Protein AF-A0A4R4NXX9-F1 (afdb_monomer_lite)

Radius of gyration: 28.01 Å; chains: 1; bounding box: 50×90×67 Å

Organism: NCBI:txid1266829

Foldseek 3Di:
DDDDDDDDDDDDDDDDDPPPPPPPPPVPPLQLDEEEEEDCPPLNQLLQQLQQLLVQCCQPPVAAEPRSPPSLPSSPDCVSVDHRRPQESYEYEYEDEDEDDPPLDADPADEPAWGYWDQRVDSDAFTKIKTKYWHDDDNHYTYIYIYIYGD

Structure (mmCIF, N/CA/C/O backbone):
data_AF-A0A4R4NXX9-F1
#
_entry.id   AF-A0A4R4NXX9-F1
#
loop_
_atom_site.group_PDB
_atom_site.id
_atom_site.type_symbol
_atom_site.label_atom_id
_atom_site.label_alt_id
_atom_site.label_comp_id
_atom_site.label_asym_id
_atom_site.label_entity_id
_atom_site.label_seq_id
_atom_site.pdbx_PDB_ins_code
_atom_site.Cartn_x
_atom_site.Cartn_y
_atom_site.Cartn_z
_atom_site.occupancy
_atom_site.B_iso_or_equiv
_atom_site.auth_seq_id
_atom_site.auth_comp_id
_atom_site.auth_asym_id
_atom_site.auth_atom_id
_atom_site.pdbx_PDB_model_num
ATOM 1 N N . MET A 1 1 ? 23.711 -76.544 -45.784 1.00 38.94 1 MET A N 1
ATOM 2 C CA . MET A 1 1 ? 25.003 -76.700 -45.087 1.00 38.94 1 MET A CA 1
ATOM 3 C C . MET A 1 1 ? 25.737 -75.374 -45.136 1.00 38.94 1 MET A C 1
ATOM 5 O O . MET A 1 1 ? 25.732 -74.736 -46.178 1.00 38.94 1 MET A O 1
ATOM 9 N N . ASN A 1 2 ? 26.350 -75.038 -44.004 1.00 35.34 2 ASN A N 1
ATOM 10 C CA . ASN A 1 2 ? 27.441 -74.084 -43.805 1.00 35.34 2 ASN A CA 1
ATOM 11 C C . ASN A 1 2 ? 27.098 -72.615 -43.525 1.00 35.34 2 ASN A C 1
ATOM 13 O O . ASN A 1 2 ? 27.085 -71.741 -44.385 1.00 35.34 2 ASN A O 1
ATOM 17 N N . SER A 1 3 ? 26.931 -72.393 -42.221 1.00 39.62 3 SER A N 1
ATOM 18 C CA . SER A 1 3 ? 27.283 -71.198 -41.463 1.00 39.62 3 SER A CA 1
ATOM 19 C C . SER A 1 3 ? 28.687 -70.681 -41.787 1.00 39.62 3 SER A C 1
ATOM 21 O O . SER A 1 3 ? 29.637 -71.458 -41.732 1.00 39.62 3 SER A O 1
ATOM 23 N N . TYR A 1 4 ? 28.833 -69.362 -41.937 1.00 43.56 4 TYR A N 1
ATOM 24 C CA . TYR A 1 4 ? 30.090 -68.659 -41.673 1.00 43.56 4 TYR A CA 1
ATOM 25 C C . TYR A 1 4 ? 29.787 -67.323 -40.988 1.00 43.56 4 TYR A C 1
ATOM 27 O O . TYR A 1 4 ? 29.227 -66.404 -41.579 1.00 43.56 4 TYR A O 1
ATOM 35 N N . LYS A 1 5 ? 30.145 -67.245 -39.703 1.00 46.16 5 LYS A N 1
ATOM 36 C CA . LYS A 1 5 ? 30.342 -65.990 -38.972 1.00 46.16 5 LYS A CA 1
ATOM 37 C C . LYS A 1 5 ? 31.548 -65.264 -39.572 1.00 46.16 5 LYS A C 1
ATOM 39 O O . LYS A 1 5 ? 32.590 -65.891 -39.732 1.00 46.16 5 LYS A O 1
ATOM 44 N N . ALA A 1 6 ? 31.457 -63.948 -39.745 1.00 42.34 6 ALA A N 1
ATOM 45 C CA . ALA A 1 6 ? 32.624 -63.075 -39.676 1.00 42.34 6 ALA A CA 1
ATOM 46 C C . ALA A 1 6 ? 32.222 -61.677 -39.184 1.00 42.34 6 ALA A C 1
ATOM 48 O O . ALA A 1 6 ? 31.427 -60.971 -39.796 1.00 42.34 6 ALA A O 1
ATOM 49 N N . ILE A 1 7 ? 32.781 -61.336 -38.029 1.00 52.53 7 ILE A N 1
ATOM 50 C CA . ILE A 1 7 ? 32.807 -60.025 -37.384 1.00 52.53 7 ILE A CA 1
ATOM 51 C C . ILE A 1 7 ? 33.694 -59.091 -38.214 1.00 52.53 7 ILE A C 1
ATOM 53 O O . ILE A 1 7 ? 34.798 -59.489 -38.574 1.00 52.53 7 ILE A O 1
ATOM 57 N N . ALA A 1 8 ? 33.274 -57.842 -38.430 1.00 42.81 8 ALA A N 1
ATOM 58 C CA . ALA A 1 8 ? 34.202 -56.735 -38.667 1.00 42.81 8 ALA A CA 1
ATOM 59 C C . ALA A 1 8 ? 33.534 -55.385 -38.376 1.00 42.81 8 ALA A C 1
ATOM 61 O O . ALA A 1 8 ? 32.906 -54.766 -39.232 1.00 42.81 8 ALA A O 1
ATOM 62 N N . THR A 1 9 ? 33.719 -54.927 -37.141 1.00 47.38 9 THR A N 1
ATOM 63 C CA . THR A 1 9 ? 33.643 -53.526 -36.734 1.00 47.38 9 THR A CA 1
ATOM 64 C C . THR A 1 9 ? 34.420 -52.654 -37.720 1.00 47.38 9 THR A C 1
ATOM 66 O O . THR A 1 9 ? 35.623 -52.843 -37.902 1.00 47.38 9 THR A O 1
ATOM 69 N N . ARG A 1 10 ? 33.762 -51.663 -38.322 1.00 45.75 10 ARG A N 1
ATOM 70 C CA . ARG A 1 10 ? 34.443 -50.501 -38.897 1.00 45.75 10 ARG A CA 1
ATOM 71 C C . ARG A 1 10 ? 33.833 -49.245 -38.296 1.00 45.75 10 ARG A C 1
ATOM 73 O O . ARG A 1 10 ? 32.750 -48.823 -38.683 1.00 45.75 10 ARG A O 1
ATOM 80 N N . LEU A 1 11 ? 34.550 -48.690 -37.315 1.00 49.00 11 LEU A N 1
ATOM 81 C CA . LEU A 1 11 ? 34.456 -47.284 -36.942 1.00 49.00 11 LEU A CA 1
ATOM 82 C C . LEU A 1 11 ? 34.654 -46.458 -38.222 1.00 49.00 11 LEU A C 1
ATOM 84 O O . LEU A 1 11 ? 35.755 -46.411 -38.766 1.00 49.00 11 LEU A O 1
ATOM 88 N N . GLY A 1 12 ? 33.575 -45.855 -38.712 1.00 38.94 12 GLY A N 1
ATOM 89 C CA . GLY A 1 12 ? 33.595 -44.829 -39.747 1.00 38.94 12 GLY A CA 1
ATOM 90 C C . GLY A 1 12 ? 33.326 -43.482 -39.093 1.00 38.94 12 GLY A C 1
ATOM 91 O O . GLY A 1 12 ? 32.302 -43.304 -38.441 1.00 38.94 12 GLY A O 1
ATOM 92 N N . ALA A 1 13 ? 34.292 -42.580 -39.210 1.00 44.44 13 ALA A N 1
ATOM 93 C CA . ALA A 1 13 ? 34.329 -41.283 -38.563 1.00 44.44 13 ALA A CA 1
ATOM 94 C C . ALA A 1 13 ? 33.178 -40.345 -38.975 1.00 44.44 13 ALA A C 1
ATOM 96 O O . ALA A 1 13 ? 32.766 -40.312 -40.131 1.00 44.44 13 ALA A O 1
ATOM 97 N N . ALA A 1 14 ? 32.732 -39.575 -37.979 1.00 47.53 14 ALA A N 1
ATOM 98 C CA . ALA A 1 14 ? 32.169 -38.226 -38.020 1.00 47.53 14 ALA A CA 1
ATOM 99 C C . ALA A 1 14 ? 31.552 -37.734 -39.345 1.00 47.53 14 ALA A C 1
ATOM 101 O O . ALA A 1 14 ? 32.252 -37.258 -40.236 1.00 47.53 14 ALA A O 1
ATOM 102 N N . ALA A 1 15 ? 30.220 -37.672 -39.376 1.00 44.12 15 ALA A N 1
ATOM 103 C CA . ALA A 1 15 ? 29.502 -36.661 -40.143 1.00 44.12 15 ALA A CA 1
ATOM 104 C C . ALA A 1 15 ? 28.909 -35.649 -39.155 1.00 44.12 15 ALA A C 1
ATOM 106 O O . ALA A 1 15 ? 27.969 -35.945 -38.418 1.00 44.12 15 ALA A O 1
ATOM 107 N N . ALA A 1 16 ? 29.510 -34.461 -39.116 1.00 51.72 16 ALA A N 1
ATOM 108 C CA . ALA A 1 16 ? 28.949 -33.295 -38.461 1.00 51.72 16 ALA A CA 1
ATOM 109 C C . ALA A 1 16 ? 27.660 -32.890 -39.189 1.00 51.72 16 ALA A C 1
ATOM 111 O O . ALA A 1 16 ? 27.702 -32.418 -40.322 1.00 51.72 16 ALA A O 1
ATOM 112 N N . ALA A 1 17 ? 26.520 -33.060 -38.528 1.00 43.47 17 ALA A N 1
ATOM 113 C CA . ALA A 1 17 ? 25.300 -32.342 -38.856 1.00 43.47 17 ALA A CA 1
ATOM 114 C C . ALA A 1 17 ? 24.950 -31.491 -37.638 1.00 43.47 17 ALA A C 1
ATOM 116 O O . ALA A 1 17 ? 24.296 -31.936 -36.696 1.00 43.47 17 ALA A O 1
ATOM 117 N N . SER A 1 18 ? 25.470 -30.268 -37.650 1.00 41.97 18 SER A N 1
ATOM 118 C CA . SER A 1 18 ? 25.101 -29.189 -36.748 1.00 41.97 18 SER A CA 1
ATOM 119 C C . SER A 1 18 ? 23.622 -28.866 -36.952 1.00 41.97 18 SER A C 1
ATOM 121 O O . SER A 1 18 ? 23.268 -27.975 -37.720 1.00 41.97 18 SER A O 1
ATOM 123 N N . ALA A 1 19 ? 22.736 -29.597 -36.280 1.00 43.47 19 ALA A N 1
ATOM 124 C CA . ALA A 1 19 ? 21.392 -29.112 -36.042 1.00 43.47 19 ALA A CA 1
ATOM 125 C C . ALA A 1 19 ? 21.522 -27.999 -34.999 1.00 43.47 19 ALA A C 1
ATOM 127 O O . ALA A 1 19 ? 21.512 -28.245 -33.793 1.00 43.47 19 ALA A O 1
ATOM 128 N N . LEU A 1 20 ? 21.708 -26.767 -35.480 1.00 39.34 20 LEU A N 1
ATOM 129 C CA . LEU A 1 20 ? 21.306 -25.577 -34.745 1.00 39.34 20 LEU A CA 1
ATOM 130 C C . LEU A 1 20 ? 19.829 -25.782 -34.409 1.00 39.34 20 LEU A C 1
ATOM 132 O O . LEU A 1 20 ? 18.944 -25.501 -35.214 1.00 39.34 20 LEU A O 1
ATOM 136 N N . LEU A 1 21 ? 19.568 -26.324 -33.222 1.00 40.59 21 LEU A N 1
ATOM 137 C CA . LEU A 1 21 ? 18.338 -26.043 -32.517 1.00 40.59 21 LEU A CA 1
ATOM 138 C C . LEU A 1 21 ? 18.325 -24.524 -32.417 1.00 40.59 21 LEU A C 1
ATOM 140 O O . LEU A 1 21 ? 19.043 -23.944 -31.6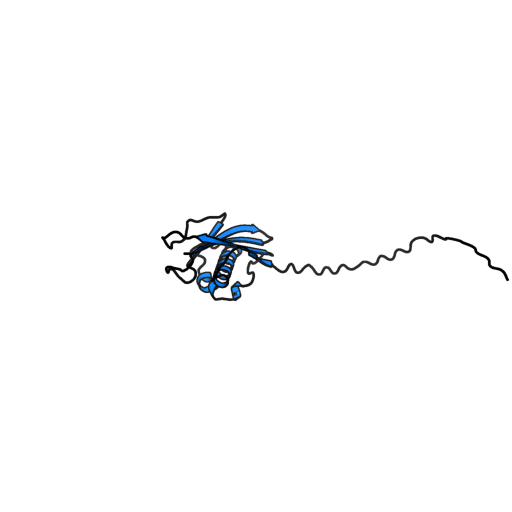04 1.00 40.59 21 LEU A O 1
ATOM 144 N N . LEU A 1 22 ? 17.564 -23.887 -33.309 1.00 40.09 22 LEU A N 1
ATOM 145 C CA . LEU A 1 22 ? 17.024 -22.575 -33.040 1.00 40.09 22 LEU A CA 1
ATOM 146 C C . LEU A 1 22 ? 16.266 -22.753 -31.732 1.00 40.09 22 LEU A C 1
ATOM 148 O O . LEU A 1 22 ? 15.113 -23.180 -31.716 1.00 40.09 22 LEU A O 1
ATOM 152 N N . THR A 1 23 ? 16.951 -22.492 -30.620 1.00 43.50 23 THR A N 1
ATOM 153 C CA . THR A 1 23 ? 16.296 -22.092 -29.397 1.00 43.50 23 THR A CA 1
ATOM 154 C C . THR A 1 23 ? 15.444 -20.930 -29.840 1.00 43.50 23 THR A C 1
ATOM 156 O O . THR A 1 23 ? 15.947 -19.849 -30.157 1.00 43.50 23 THR A O 1
ATOM 159 N N . ALA A 1 24 ? 14.150 -21.200 -29.969 1.00 40.41 24 ALA A N 1
ATOM 160 C CA . ALA A 1 24 ? 13.162 -20.172 -29.872 1.00 40.41 24 ALA A CA 1
ATOM 161 C C . ALA A 1 24 ? 13.523 -19.440 -28.581 1.00 40.41 24 ALA A C 1
ATOM 163 O O . ALA A 1 24 ? 13.199 -19.889 -27.486 1.00 40.41 24 ALA A O 1
ATOM 164 N N . ASN A 1 25 ? 14.219 -18.314 -28.709 1.00 40.72 25 ASN A N 1
ATOM 165 C CA . ASN A 1 25 ? 14.042 -17.233 -27.774 1.00 40.72 25 ASN A CA 1
ATOM 166 C C . ASN A 1 25 ? 12.601 -16.771 -28.016 1.00 40.72 25 ASN A C 1
ATOM 168 O O . ASN A 1 25 ? 12.345 -15.702 -28.561 1.00 40.72 25 ASN A O 1
ATOM 172 N N . THR A 1 26 ? 11.639 -17.587 -27.573 1.00 43.53 26 THR A N 1
ATOM 173 C CA . THR A 1 26 ? 10.575 -17.064 -26.742 1.00 43.53 26 THR A CA 1
ATOM 174 C C . THR A 1 26 ? 11.331 -16.321 -25.658 1.00 43.53 26 THR A C 1
ATOM 176 O O . THR A 1 26 ? 11.773 -16.922 -24.678 1.00 43.53 26 THR A O 1
ATOM 179 N N . GLY A 1 27 ? 11.629 -15.040 -25.910 1.00 35.50 27 GLY A N 1
ATOM 180 C CA . GLY A 1 27 ? 11.973 -14.130 -24.842 1.00 35.50 27 GLY A CA 1
ATOM 181 C C . GLY A 1 27 ? 10.920 -14.420 -23.800 1.00 35.50 27 GLY A C 1
ATOM 182 O O . GLY A 1 27 ? 9.730 -14.329 -24.111 1.00 35.50 27 GLY A O 1
ATOM 183 N N . LEU A 1 28 ? 11.363 -14.974 -22.673 1.00 38.03 28 LEU A N 1
ATOM 184 C CA . LEU A 1 28 ? 10.509 -15.261 -21.544 1.00 38.03 28 LEU A CA 1
ATOM 185 C C . LEU A 1 28 ? 9.677 -13.999 -21.390 1.00 38.03 28 LEU A C 1
ATOM 187 O O . LEU A 1 28 ? 10.223 -12.937 -21.079 1.00 38.03 28 LEU A O 1
ATOM 191 N N . ALA A 1 29 ? 8.387 -14.092 -21.705 1.00 37.78 29 ALA A N 1
ATOM 192 C CA . ALA A 1 29 ? 7.431 -13.161 -21.171 1.00 37.78 29 ALA A CA 1
ATOM 193 C C . ALA A 1 29 ? 7.568 -13.393 -19.670 1.00 37.78 29 ALA A C 1
ATOM 195 O O . ALA A 1 29 ? 6.979 -14.321 -19.121 1.00 37.78 29 ALA A O 1
ATOM 196 N N . HIS A 1 30 ? 8.482 -12.657 -19.037 1.00 41.16 30 HIS A N 1
ATOM 197 C CA . HIS A 1 30 ? 8.539 -12.549 -17.600 1.00 41.16 30 HIS A CA 1
ATOM 198 C C . HIS A 1 30 ? 7.219 -11.873 -17.277 1.00 41.16 30 HIS A C 1
ATOM 200 O O . HIS A 1 30 ? 7.087 -10.660 -17.409 1.00 41.16 30 HIS A O 1
ATOM 206 N N . ALA A 1 31 ? 6.194 -12.691 -17.037 1.00 48.91 31 ALA A N 1
ATOM 207 C CA . ALA A 1 31 ? 4.896 -12.212 -16.633 1.00 48.91 31 ALA A CA 1
ATOM 208 C C . ALA A 1 31 ? 5.158 -11.409 -15.369 1.00 48.91 31 ALA A C 1
ATOM 210 O O . ALA A 1 31 ? 5.604 -11.978 -14.370 1.00 48.91 31 ALA A O 1
ATOM 211 N N . ALA A 1 32 ? 4.984 -10.091 -15.470 1.00 64.25 32 ALA A N 1
ATOM 212 C CA . ALA A 1 32 ? 5.169 -9.205 -14.345 1.00 64.25 32 ALA A CA 1
ATOM 213 C C . ALA A 1 32 ? 4.283 -9.733 -13.211 1.00 64.25 32 ALA A C 1
ATOM 215 O O . ALA A 1 32 ? 3.064 -9.857 -13.359 1.00 64.25 32 ALA A O 1
ATOM 216 N N . GLY A 1 33 ? 4.928 -10.205 -12.150 1.00 81.50 33 GLY A N 1
ATOM 217 C CA . GLY A 1 33 ? 4.292 -11.067 -11.170 1.00 81.50 33 GLY A CA 1
ATOM 218 C C . GLY A 1 33 ? 3.860 -10.261 -9.966 1.00 81.50 33 GLY A C 1
ATOM 219 O O . GLY A 1 33 ? 4.709 -9.788 -9.215 1.00 81.50 33 GLY A O 1
ATOM 220 N N . MET A 1 34 ? 2.553 -10.146 -9.748 1.00 89.12 34 MET A N 1
ATOM 221 C CA . MET A 1 34 ? 2.031 -9.681 -8.469 1.00 89.12 34 MET A CA 1
ATOM 22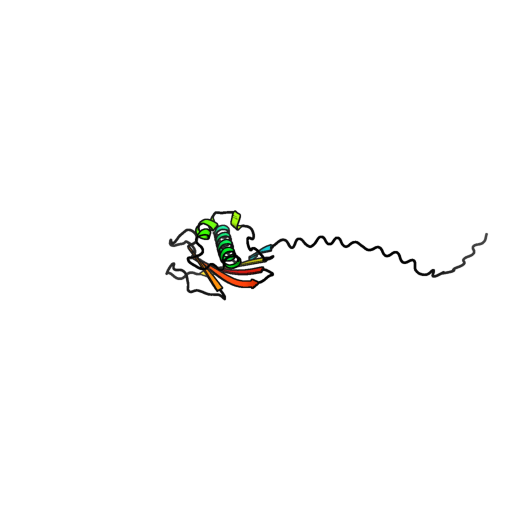2 C C . MET A 1 34 ? 1.834 -10.869 -7.534 1.00 89.12 34 MET A C 1
ATOM 224 O O . MET A 1 34 ? 1.153 -11.834 -7.885 1.00 89.12 34 MET A O 1
ATOM 228 N N . SER A 1 35 ? 2.408 -10.794 -6.339 1.00 91.00 35 SER A N 1
ATOM 229 C CA . SER A 1 35 ? 2.268 -11.827 -5.319 1.00 91.00 35 SER A CA 1
ATOM 230 C C . SER A 1 35 ? 1.753 -11.244 -4.008 1.00 91.00 35 SER A C 1
ATOM 232 O O . SER A 1 35 ? 2.016 -10.094 -3.658 1.00 91.00 35 SER A O 1
ATOM 234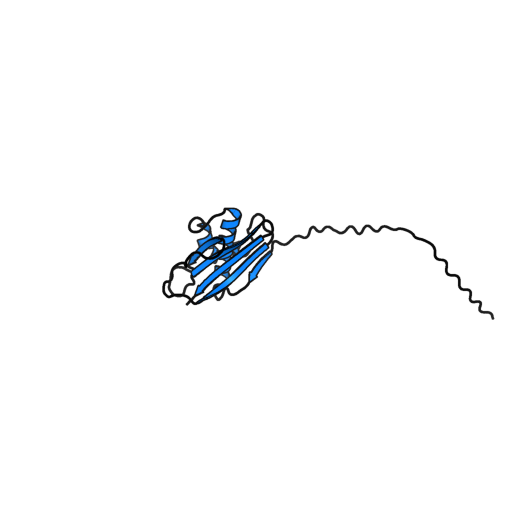 N N . TRP A 1 36 ? 0.981 -12.060 -3.295 1.00 90.75 36 TRP A N 1
ATOM 235 C CA . TRP A 1 36 ? 0.359 -11.705 -2.027 1.00 90.75 36 TRP A CA 1
ATOM 236 C C . TRP A 1 36 ? 0.693 -12.780 -0.996 1.00 90.75 36 TRP A C 1
ATOM 238 O O . TRP A 1 36 ? 0.426 -13.957 -1.242 1.00 90.75 36 TRP A O 1
ATOM 248 N N . SER A 1 37 ? 1.213 -12.388 0.161 1.00 91.38 37 SER A N 1
ATOM 249 C CA . SER A 1 37 ? 1.558 -13.300 1.260 1.00 91.38 37 SER A CA 1
ATOM 250 C C . SER A 1 37 ? 1.070 -12.768 2.612 1.00 91.38 37 SER A C 1
ATOM 252 O O . SER A 1 37 ? 0.687 -11.608 2.736 1.00 91.38 37 SER A O 1
ATOM 254 N N . GLY A 1 38 ? 1.050 -13.621 3.637 1.00 89.06 38 GLY A N 1
ATOM 255 C CA . GLY A 1 38 ? 0.655 -13.226 4.992 1.00 89.06 38 GLY A CA 1
ATOM 256 C C . GLY A 1 38 ? -0.860 -13.127 5.217 1.00 89.06 38 GLY A C 1
ATOM 257 O O . GLY A 1 38 ? -1.666 -13.720 4.496 1.00 89.06 38 GLY A O 1
ATOM 258 N N . ASP A 1 39 ? -1.252 -12.412 6.272 1.00 86.56 39 ASP A N 1
ATOM 259 C CA . ASP A 1 39 ? -2.642 -12.269 6.713 1.00 86.56 39 ASP A CA 1
ATOM 260 C C . ASP A 1 39 ? -3.217 -10.917 6.272 1.00 86.56 39 ASP A C 1
ATOM 262 O O . ASP A 1 39 ? -2.759 -9.865 6.714 1.00 86.56 39 ASP A O 1
ATOM 266 N N . PHE A 1 40 ? -4.267 -10.958 5.448 1.00 81.62 40 PHE A N 1
ATOM 267 C CA . PHE A 1 40 ? -5.056 -9.792 5.027 1.00 81.62 40 PHE A CA 1
ATOM 268 C C . PHE A 1 40 ? -6.508 -9.788 5.568 1.00 81.62 40 PHE A C 1
ATOM 270 O O . PHE A 1 40 ? -7.243 -8.837 5.312 1.00 81.62 40 PHE A O 1
ATOM 277 N N . SER A 1 41 ? -6.931 -10.843 6.278 1.00 71.12 41 SER A N 1
ATOM 278 C CA . SER A 1 41 ? -8.276 -11.116 6.837 1.00 71.12 41 SER A CA 1
ATOM 279 C C . SER A 1 41 ? -9.524 -10.686 6.021 1.00 71.12 41 SER A C 1
ATOM 281 O O . SER A 1 41 ? -9.496 -10.605 4.795 1.00 71.12 41 SER A O 1
ATOM 283 N N . SER A 1 42 ? -10.674 -10.476 6.691 1.00 62.41 42 SER A N 1
ATOM 284 C CA . SER A 1 42 ? -12.034 -10.335 6.135 1.00 62.41 42 SER A CA 1
ATOM 285 C C . SER A 1 42 ? -12.234 -9.167 5.161 1.00 62.41 42 SER A C 1
ATOM 287 O O . SER A 1 42 ? -13.238 -9.139 4.452 1.00 62.41 42 SER A O 1
ATOM 289 N N . ARG A 1 43 ? -11.287 -8.220 5.079 1.00 72.69 43 ARG A N 1
ATOM 290 C CA . ARG A 1 43 ? -11.271 -7.131 4.081 1.00 72.69 43 ARG A CA 1
ATOM 291 C C . ARG A 1 43 ? -10.110 -7.251 3.093 1.00 72.69 43 ARG A C 1
ATOM 293 O O . ARG A 1 43 ? -9.664 -6.243 2.545 1.00 72.69 43 ARG A O 1
ATOM 300 N N . SER A 1 44 ? -9.665 -8.484 2.842 1.00 82.50 44 SER A N 1
ATOM 301 C CA . SER A 1 44 ? -8.521 -8.813 1.994 1.00 82.50 44 SER A CA 1
ATOM 302 C C . SER A 1 44 ? -8.509 -8.046 0.674 1.00 82.50 44 SER A C 1
ATOM 304 O O . SER A 1 44 ? -7.522 -7.382 0.387 1.00 82.50 44 SER A O 1
ATOM 306 N N . THR A 1 45 ? -9.595 -8.068 -0.099 1.00 89.62 45 THR A N 1
ATOM 307 C CA . THR A 1 45 ? -9.643 -7.396 -1.408 1.00 89.62 45 THR A CA 1
ATOM 308 C C . THR A 1 45 ? -9.417 -5.889 -1.294 1.00 89.62 45 THR A C 1
ATOM 310 O O . THR A 1 45 ? -8.589 -5.330 -2.006 1.00 89.62 45 THR A O 1
ATOM 313 N N . ALA A 1 46 ? -10.103 -5.230 -0.358 1.00 89.31 46 ALA A N 1
ATOM 314 C CA . ALA A 1 46 ? -9.969 -3.792 -0.153 1.00 89.31 46 ALA A CA 1
ATOM 315 C C . ALA A 1 46 ? -8.549 -3.410 0.289 1.00 89.31 46 ALA A C 1
ATOM 317 O O . ALA A 1 46 ? -7.976 -2.466 -0.247 1.00 89.31 46 ALA A O 1
ATOM 318 N N . ILE A 1 47 ? -7.979 -4.157 1.239 1.00 89.75 47 ILE A N 1
ATOM 319 C CA . ILE A 1 47 ? -6.621 -3.936 1.755 1.00 89.75 47 ILE A CA 1
ATOM 320 C C . ILE A 1 47 ? -5.590 -4.101 0.637 1.00 89.75 47 ILE A C 1
ATOM 322 O O . ILE A 1 47 ? -4.745 -3.230 0.448 1.00 89.75 47 ILE A O 1
ATOM 326 N N . LYS A 1 48 ? -5.700 -5.179 -0.145 1.00 92.31 48 LYS A N 1
ATOM 327 C CA . LYS A 1 48 ? -4.816 -5.458 -1.279 1.00 92.31 48 LYS A CA 1
ATOM 328 C C . LYS A 1 48 ? -4.836 -4.323 -2.302 1.00 92.31 48 LYS A C 1
ATOM 330 O O . LYS A 1 48 ? -3.793 -3.759 -2.622 1.00 92.31 48 LYS A O 1
ATOM 335 N N . ARG A 1 49 ? -6.023 -3.903 -2.738 1.00 94.12 49 ARG A N 1
ATOM 336 C CA . ARG A 1 49 ? -6.174 -2.822 -3.721 1.00 94.12 49 ARG A CA 1
ATOM 337 C C . ARG A 1 49 ? -5.635 -1.479 -3.223 1.00 94.12 49 ARG A C 1
ATOM 339 O O . ARG A 1 49 ? -4.929 -0.788 -3.953 1.00 94.12 49 ARG A O 1
ATOM 346 N N . LEU A 1 50 ? -5.920 -1.123 -1.967 1.00 93.69 50 LEU A N 1
ATOM 347 C CA . LEU A 1 50 ? -5.376 0.087 -1.338 1.00 93.69 50 LEU A CA 1
ATOM 348 C C . LEU A 1 50 ? -3.841 0.049 -1.271 1.00 93.69 50 LEU A C 1
ATOM 350 O O . LEU A 1 50 ? -3.193 1.063 -1.534 1.00 93.69 50 LEU A O 1
ATOM 354 N N . ALA A 1 51 ? -3.269 -1.115 -0.945 1.00 93.75 51 ALA A N 1
ATOM 355 C CA . ALA A 1 51 ? -1.825 -1.309 -0.854 1.00 93.75 51 ALA A CA 1
ATOM 356 C C . ALA A 1 51 ? -1.158 -1.141 -2.216 1.00 93.75 51 ALA A C 1
ATOM 358 O O . ALA A 1 51 ? -0.234 -0.342 -2.337 1.00 93.75 51 ALA A O 1
ATOM 359 N N . ASN A 1 52 ? -1.673 -1.831 -3.235 1.00 94.81 52 ASN A N 1
ATOM 360 C CA . ASN A 1 52 ? -1.167 -1.756 -4.602 1.00 94.81 52 ASN A CA 1
ATOM 361 C C . ASN A 1 52 ? -1.234 -0.326 -5.157 1.00 94.81 52 ASN A C 1
ATOM 363 O O . ASN A 1 52 ? -0.273 0.160 -5.748 1.00 94.81 52 ASN A O 1
ATOM 367 N N . CYS A 1 53 ? -2.327 0.397 -4.897 1.00 95.69 53 CYS A N 1
ATOM 368 C CA . CYS A 1 53 ? -2.439 1.789 -5.318 1.00 95.69 53 CYS A CA 1
ATOM 369 C C . CYS A 1 53 ? -1.382 2.692 -4.675 1.00 95.69 53 CYS A C 1
ATOM 371 O O . CYS A 1 53 ? -0.692 3.436 -5.371 1.00 95.69 53 CYS A O 1
ATOM 373 N N . ALA A 1 54 ? -1.216 2.610 -3.351 1.00 95.12 54 ALA A N 1
ATOM 374 C CA . ALA A 1 54 ? -0.213 3.408 -2.648 1.00 95.12 54 ALA A CA 1
ATOM 375 C C . ALA A 1 54 ? 1.214 3.050 -3.086 1.00 95.12 54 ALA A C 1
ATOM 377 O O . ALA A 1 54 ? 2.027 3.938 -3.324 1.00 95.12 54 ALA A O 1
ATOM 378 N N . ALA A 1 55 ? 1.493 1.755 -3.221 1.00 93.81 55 ALA A N 1
ATOM 379 C CA . ALA A 1 55 ? 2.756 1.224 -3.710 1.00 93.81 55 ALA A CA 1
ATOM 380 C C . ALA A 1 55 ? 3.093 1.745 -5.113 1.00 93.81 55 ALA A C 1
ATOM 382 O O . ALA A 1 55 ? 4.216 2.183 -5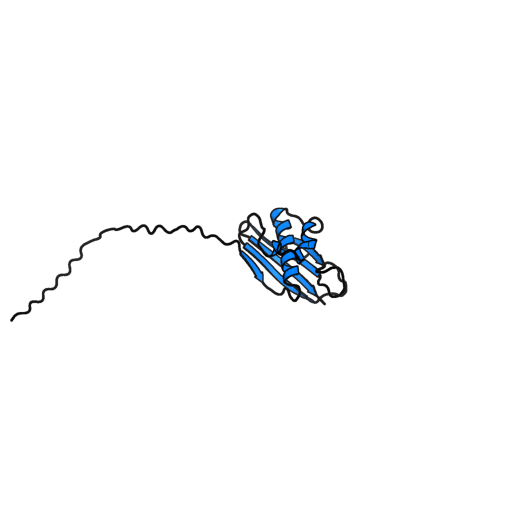.345 1.00 93.81 55 ALA A O 1
ATOM 383 N N . THR A 1 56 ? 2.106 1.754 -6.010 1.00 94.38 56 THR A N 1
ATOM 384 C CA . THR A 1 56 ? 2.233 2.262 -7.379 1.00 94.38 56 THR A CA 1
ATOM 385 C C . THR A 1 56 ? 2.494 3.765 -7.411 1.00 94.38 56 THR A C 1
ATOM 387 O O . THR A 1 56 ? 3.402 4.206 -8.110 1.00 94.38 56 THR A O 1
ATOM 390 N N . ALA A 1 57 ? 1.741 4.551 -6.635 1.00 94.75 57 ALA A N 1
ATOM 391 C CA . ALA A 1 57 ? 1.926 6.002 -6.559 1.00 94.75 57 ALA A CA 1
ATOM 392 C C . ALA A 1 57 ? 3.326 6.374 -6.043 1.00 94.75 57 ALA A C 1
ATOM 394 O O . ALA A 1 57 ? 3.947 7.322 -6.521 1.00 94.75 57 ALA A O 1
ATOM 395 N N . TRP A 1 58 ? 3.850 5.600 -5.092 1.00 93.50 58 TRP A N 1
ATOM 396 C CA . TRP A 1 58 ? 5.217 5.782 -4.630 1.00 93.50 58 TRP A CA 1
ATOM 397 C C . TRP A 1 58 ? 6.252 5.364 -5.684 1.00 93.50 58 TRP A C 1
ATOM 399 O O . TRP A 1 58 ? 7.180 6.120 -5.944 1.00 93.50 58 TRP A O 1
ATOM 409 N N . TYR A 1 59 ? 6.101 4.206 -6.331 1.00 92.06 59 TYR A N 1
ATOM 410 C CA . TYR A 1 59 ? 7.085 3.739 -7.316 1.00 92.06 59 TYR A CA 1
ATOM 411 C C . TYR A 1 59 ? 7.176 4.653 -8.540 1.00 92.06 59 TYR A C 1
ATOM 413 O O . TYR A 1 59 ? 8.269 4.983 -8.993 1.00 92.06 59 TYR A O 1
ATOM 421 N N . ASN A 1 60 ? 6.023 5.040 -9.088 1.00 92.31 60 ASN A N 1
ATOM 422 C CA . ASN A 1 60 ? 5.956 5.786 -10.340 1.00 92.31 60 ASN A CA 1
ATOM 423 C C . ASN A 1 60 ? 6.241 7.277 -10.122 1.00 92.31 60 ASN A C 1
ATOM 425 O O . ASN A 1 60 ? 6.923 7.888 -10.941 1.00 92.31 60 ASN A O 1
ATOM 429 N N . ASP A 1 61 ? 5.751 7.843 -9.012 1.00 92.81 61 ASP A N 1
ATOM 430 C CA . ASP A 1 61 ? 5.710 9.295 -8.804 1.00 92.81 61 ASP A CA 1
ATOM 431 C C . ASP A 1 61 ? 6.349 9.752 -7.478 1.00 92.81 61 ASP A C 1
ATOM 433 O O . ASP A 1 61 ? 6.330 10.941 -7.163 1.00 92.81 61 ASP A O 1
ATOM 437 N N . SER A 1 62 ? 6.915 8.841 -6.674 1.00 91.88 62 SER A N 1
ATOM 438 C CA . SER A 1 62 ? 7.501 9.123 -5.346 1.00 91.88 62 SER A CA 1
ATOM 439 C C . SER A 1 62 ? 6.547 9.784 -4.340 1.00 91.88 62 SER A C 1
ATOM 441 O O . SER A 1 62 ? 6.990 10.368 -3.351 1.00 91.88 62 SER A O 1
ATOM 443 N N . GLN A 1 63 ? 5.233 9.669 -4.552 1.00 92.75 63 GLN A N 1
ATOM 444 C CA . GLN A 1 63 ? 4.229 10.284 -3.684 1.00 92.75 63 GLN A CA 1
ATOM 445 C C . GLN A 1 63 ? 4.127 9.574 -2.333 1.00 92.75 63 GLN A C 1
ATOM 447 O O . GLN A 1 63 ? 4.205 8.345 -2.246 1.00 92.75 63 GLN A O 1
ATOM 452 N N . VAL A 1 64 ? 3.868 10.343 -1.270 1.00 91.44 64 VAL A N 1
ATOM 453 C CA . VAL A 1 64 ? 3.619 9.807 0.078 1.00 91.44 64 VAL A CA 1
ATOM 454 C C . VAL A 1 64 ? 2.472 10.524 0.797 1.00 91.44 64 VAL A C 1
ATOM 456 O O . VAL A 1 64 ? 2.151 11.687 0.567 1.00 91.44 64 VAL A O 1
ATOM 459 N N . GLY A 1 65 ? 1.840 9.826 1.738 1.00 87.69 65 GLY A N 1
ATOM 460 C CA . GLY A 1 65 ? 0.877 10.384 2.682 1.00 87.69 65 GLY A CA 1
ATOM 461 C C . GLY A 1 65 ? -0.315 11.076 2.016 1.00 87.69 65 GLY A C 1
ATOM 462 O O . GLY A 1 65 ? -1.166 10.429 1.400 1.00 87.69 65 GLY A O 1
ATOM 463 N N . GLY A 1 66 ? -0.413 12.391 2.226 1.00 84.81 66 GLY A N 1
ATOM 464 C CA . GLY A 1 66 ? -1.513 13.217 1.726 1.00 84.81 66 GLY A CA 1
ATOM 465 C C . GLY A 1 66 ? -1.474 13.465 0.217 1.00 84.81 66 GLY A C 1
ATOM 466 O O . GLY A 1 66 ? -2.520 13.741 -0.360 1.00 84.81 66 GLY A O 1
ATOM 467 N N . GLU A 1 67 ? -0.311 13.319 -0.420 1.00 87.25 67 GLU A N 1
ATOM 468 C CA . GLU A 1 67 ? -0.135 13.540 -1.864 1.00 87.25 67 GLU A CA 1
ATOM 469 C C . GLU A 1 67 ? -0.849 12.463 -2.692 1.00 87.25 67 GLU A C 1
ATOM 471 O O . GLU A 1 67 ? -1.389 12.742 -3.761 1.00 87.25 67 GLU A O 1
ATOM 476 N N . ILE A 1 68 ? -0.956 11.248 -2.145 1.00 88.81 68 ILE A N 1
ATOM 477 C CA . ILE A 1 68 ? -1.638 10.112 -2.772 1.00 88.81 68 ILE A CA 1
ATOM 478 C C . ILE A 1 68 ? -3.161 10.275 -2.627 1.00 88.81 68 ILE A C 1
ATOM 480 O O . ILE A 1 68 ? -3.805 9.630 -1.798 1.00 88.81 68 ILE A O 1
ATOM 484 N N . THR A 1 69 ? -3.780 11.160 -3.396 1.00 84.00 69 THR A N 1
ATOM 485 C CA . THR A 1 69 ? -5.227 11.441 -3.286 1.00 84.00 69 THR A CA 1
ATOM 486 C C . THR A 1 69 ? -6.102 10.417 -4.016 1.00 84.00 69 THR A C 1
ATOM 488 O O . THR A 1 69 ? -7.223 10.137 -3.586 1.00 84.00 69 THR A O 1
ATOM 491 N N . THR A 1 70 ? -5.568 9.794 -5.066 1.00 83.31 70 THR A N 1
ATOM 492 C CA . THR A 1 70 ? -6.273 8.883 -5.985 1.00 83.31 70 THR A CA 1
ATOM 493 C C . THR A 1 70 ? -6.613 7.524 -5.372 1.00 83.31 70 THR A C 1
ATOM 495 O O . THR A 1 70 ? -7.578 6.883 -5.778 1.00 83.31 70 THR A O 1
ATOM 498 N N . CYS A 1 71 ? -5.880 7.090 -4.344 1.00 89.50 71 CYS A N 1
ATOM 499 C CA . CYS A 1 71 ? -6.051 5.753 -3.772 1.00 89.50 71 CYS A CA 1
ATOM 500 C C . CYS A 1 71 ? -7.209 5.609 -2.785 1.00 89.50 71 CYS A C 1
ATOM 502 O O . CYS A 1 71 ? -7.489 4.499 -2.343 1.00 89.50 71 CYS A O 1
ATOM 504 N N . ASN A 1 72 ? -7.901 6.687 -2.414 1.00 80.94 72 ASN A N 1
ATOM 505 C CA . ASN A 1 72 ? -8.964 6.604 -1.406 1.00 80.94 72 ASN A CA 1
ATOM 506 C C . ASN A 1 72 ? -10.167 5.758 -1.878 1.00 80.94 72 ASN A C 1
ATOM 508 O O . ASN A 1 72 ? -10.842 5.147 -1.051 1.00 80.94 72 ASN A O 1
ATOM 512 N N . SER A 1 73 ? -10.408 5.670 -3.190 1.00 85.69 73 SER A N 1
ATOM 513 C CA . SER A 1 73 ? -11.448 4.828 -3.804 1.00 85.69 73 SER A CA 1
ATOM 514 C C . SER A 1 73 ? -10.945 3.458 -4.276 1.00 85.69 73 SER A C 1
ATOM 516 O O . SER A 1 73 ? -11.752 2.632 -4.698 1.00 85.69 73 SER A O 1
ATOM 518 N N . ALA A 1 74 ? -9.641 3.170 -4.167 1.00 90.25 74 ALA A N 1
ATOM 519 C CA . ALA A 1 74 ? -9.048 1.943 -4.707 1.00 90.25 74 ALA A CA 1
ATOM 520 C C . ALA A 1 74 ? -9.662 0.665 -4.111 1.00 90.25 74 ALA A C 1
ATOM 522 O O . ALA A 1 74 ? -9.755 -0.353 -4.786 1.00 90.25 74 ALA A O 1
ATOM 523 N N . SER A 1 75 ? -10.158 0.720 -2.869 1.00 89.25 75 SER A N 1
ATOM 524 C CA . SER A 1 75 ? -10.754 -0.432 -2.173 1.00 89.25 75 SER A CA 1
ATOM 525 C C . SER A 1 75 ? -11.857 -1.168 -2.954 1.00 89.25 75 SER A C 1
ATOM 527 O O . SER A 1 75 ? -12.015 -2.380 -2.797 1.00 89.25 75 SER A O 1
ATOM 529 N N . SER A 1 76 ? -12.601 -0.467 -3.811 1.00 89.75 76 SER A N 1
ATOM 530 C CA . SER A 1 76 ? -13.710 -1.016 -4.600 1.00 89.75 76 SER A CA 1
ATOM 531 C C . SER A 1 76 ? -13.401 -1.149 -6.091 1.00 89.75 76 SER A C 1
ATOM 533 O O . SER A 1 76 ? -14.240 -1.656 -6.829 1.00 89.75 76 SER A O 1
ATOM 535 N N . ASP A 1 77 ? -12.222 -0.721 -6.536 1.00 92.75 77 ASP A N 1
ATOM 536 C CA . ASP A 1 77 ? -11.876 -0.643 -7.952 1.00 92.75 77 ASP A CA 1
ATOM 537 C C . ASP A 1 77 ? -11.021 -1.856 -8.377 1.00 92.75 77 ASP A C 1
ATOM 539 O O . ASP A 1 77 ? -9.880 -1.986 -7.922 1.00 92.75 77 ASP A O 1
ATOM 543 N N . PRO A 1 78 ? -11.551 -2.765 -9.223 1.00 91.69 78 PRO A N 1
ATOM 544 C CA . PRO A 1 78 ? -10.831 -3.953 -9.680 1.00 91.69 78 PRO A CA 1
ATOM 545 C C . PRO A 1 78 ? -9.619 -3.639 -10.559 1.00 91.69 78 PRO A C 1
ATOM 547 O O . PRO A 1 78 ? -8.795 -4.527 -10.760 1.00 91.69 78 PRO A O 1
ATOM 550 N N . TYR A 1 79 ? -9.461 -2.398 -11.040 1.00 91.00 79 TYR A N 1
ATOM 551 C CA . TYR A 1 79 ? -8.221 -1.955 -11.677 1.00 91.00 79 TYR A CA 1
ATOM 552 C C . TYR A 1 79 ? -7.004 -2.339 -10.824 1.00 91.00 79 TYR A C 1
ATOM 554 O O . TYR A 1 79 ? -6.036 -2.885 -11.341 1.00 91.00 79 TYR A O 1
ATOM 562 N N . TRP A 1 80 ? -7.090 -2.191 -9.500 1.00 93.00 80 TRP A N 1
ATOM 563 C CA . TRP A 1 80 ? -5.997 -2.463 -8.562 1.00 93.00 80 TRP A CA 1
ATOM 564 C C . TRP A 1 80 ? -5.767 -3.943 -8.223 1.00 93.00 80 TRP A C 1
ATOM 566 O O . TRP A 1 80 ? -4.980 -4.231 -7.321 1.00 93.00 80 TRP A O 1
ATOM 576 N N . ASP A 1 81 ? -6.409 -4.882 -8.921 1.00 89.94 81 ASP A N 1
ATOM 577 C CA . ASP A 1 81 ? -6.116 -6.316 -8.778 1.00 89.94 81 ASP A CA 1
ATOM 578 C C . ASP A 1 81 ? -4.885 -6.756 -9.605 1.00 89.94 81 ASP A C 1
ATOM 580 O O . ASP A 1 81 ? -4.364 -7.851 -9.391 1.00 89.94 81 ASP A O 1
ATOM 584 N N . GLY A 1 82 ? -4.411 -5.912 -10.534 1.00 87.75 82 GLY A N 1
ATOM 585 C CA . GLY A 1 82 ? -3.221 -6.141 -11.366 1.00 87.75 82 GLY A CA 1
ATOM 586 C C . GLY A 1 82 ? -2.018 -5.266 -10.994 1.00 87.75 82 GLY A C 1
ATOM 587 O O . GLY A 1 82 ? -2.143 -4.315 -10.229 1.00 87.75 82 GLY A O 1
ATOM 588 N N . MET A 1 83 ? -0.841 -5.577 -11.543 1.00 89.06 83 MET A N 1
ATOM 589 C CA . MET A 1 83 ? 0.401 -4.821 -11.325 1.00 89.06 83 MET A CA 1
ATOM 590 C C . MET A 1 83 ? 0.470 -3.558 -12.196 1.00 89.06 83 MET A C 1
ATOM 592 O O . MET A 1 83 ? 0.266 -3.647 -13.403 1.00 89.06 83 MET A O 1
ATOM 596 N N . HIS A 1 84 ? 0.821 -2.412 -11.593 1.00 90.44 84 HIS A N 1
ATOM 597 C CA . HIS A 1 84 ? 0.826 -1.088 -12.255 1.00 90.44 84 HIS A CA 1
ATOM 598 C C . HIS A 1 84 ? 2.142 -0.306 -12.122 1.00 90.44 84 HIS A C 1
ATOM 600 O O . HIS A 1 84 ? 2.188 0.907 -12.339 1.00 90.44 84 HIS A O 1
ATOM 606 N N . LEU A 1 85 ? 3.224 -0.987 -11.751 1.00 89.81 85 LEU A N 1
ATOM 607 C CA . LEU A 1 85 ? 4.551 -0.382 -11.631 1.00 89.81 85 LEU A CA 1
ATOM 608 C C . LEU A 1 85 ? 5.178 -0.226 -13.030 1.00 89.81 85 LEU A C 1
ATOM 610 O O . LEU A 1 85 ? 5.250 -1.203 -13.772 1.00 89.81 85 LEU A O 1
ATOM 614 N N . LEU A 1 86 ? 5.649 0.973 -13.392 1.00 85.44 86 LEU A N 1
ATOM 615 C CA . LEU A 1 86 ? 6.058 1.299 -14.773 1.00 85.44 86 LEU A CA 1
ATOM 616 C C . LEU A 1 86 ? 7.281 0.525 -15.301 1.00 85.44 86 LEU A C 1
ATOM 618 O O . LEU A 1 86 ? 7.412 0.362 -16.512 1.00 85.44 86 LEU A O 1
ATOM 622 N N . ALA A 1 87 ? 8.186 0.078 -14.426 1.00 82.94 87 ALA A N 1
ATOM 623 C CA . ALA A 1 87 ? 9.467 -0.531 -14.815 1.00 82.94 87 ALA A CA 1
ATOM 624 C C . ALA A 1 87 ? 9.805 -1.828 -14.060 1.00 82.94 87 ALA A C 1
ATOM 626 O O . ALA A 1 87 ? 10.885 -2.387 -14.245 1.00 82.94 87 ALA A O 1
ATOM 627 N N . ALA A 1 88 ? 8.902 -2.307 -13.206 1.00 83.94 88 ALA A N 1
ATOM 628 C CA . ALA A 1 88 ? 9.127 -3.500 -12.404 1.00 83.94 88 ALA A CA 1
ATOM 629 C C . ALA A 1 88 ? 8.541 -4.746 -13.077 1.00 83.94 88 ALA A C 1
ATOM 631 O O . ALA A 1 88 ? 7.500 -4.694 -13.727 1.00 83.94 88 ALA A O 1
ATOM 632 N N . ASN A 1 89 ? 9.179 -5.892 -12.834 1.00 85.56 89 ASN A N 1
ATOM 633 C CA . ASN A 1 89 ? 8.701 -7.206 -13.279 1.00 85.56 89 ASN A CA 1
ATOM 634 C C . ASN A 1 89 ? 8.152 -8.052 -12.120 1.00 85.56 89 ASN A C 1
ATOM 636 O O . ASN A 1 89 ? 7.691 -9.173 -12.321 1.00 85.56 89 ASN A O 1
ATOM 640 N N . SER A 1 90 ? 8.217 -7.543 -10.892 1.00 89.06 90 SER A N 1
ATOM 641 C CA . SER A 1 90 ? 7.638 -8.190 -9.723 1.00 89.06 90 SER A CA 1
ATOM 642 C C . SER A 1 90 ? 7.093 -7.163 -8.742 1.00 89.06 90 SER A C 1
ATOM 644 O O . SER A 1 90 ? 7.619 -6.057 -8.607 1.00 89.06 90 SER A O 1
ATOM 646 N N . HIS A 1 91 ? 6.014 -7.533 -8.067 1.00 92.94 91 HIS A N 1
ATOM 647 C CA . HIS A 1 91 ? 5.445 -6.753 -6.990 1.00 92.94 91 HIS A CA 1
ATOM 648 C C . HIS A 1 91 ? 4.943 -7.690 -5.896 1.00 92.94 91 HIS A C 1
ATOM 650 O O . HIS A 1 91 ? 3.950 -8.397 -6.080 1.00 92.94 91 HIS A O 1
ATOM 656 N N . SER A 1 92 ? 5.639 -7.713 -4.765 1.00 93.62 92 SER A N 1
ATOM 657 C CA . SER A 1 92 ? 5.280 -8.552 -3.625 1.00 93.62 92 SER A CA 1
ATOM 658 C C . SER A 1 92 ? 4.652 -7.688 -2.549 1.00 93.62 92 SER A C 1
ATOM 660 O O . SER A 1 92 ? 5.189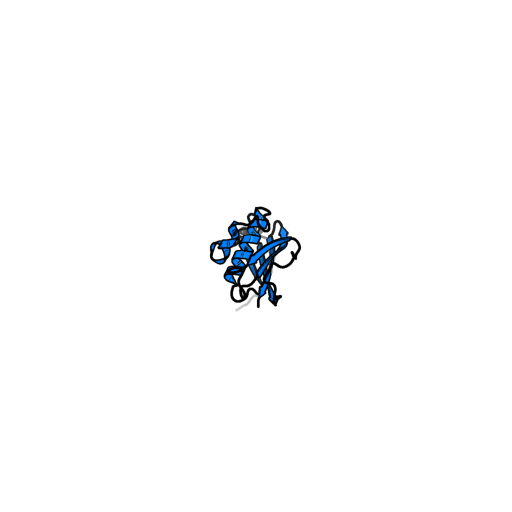 -6.641 -2.188 1.00 93.62 92 SER A O 1
ATOM 662 N N . ILE A 1 93 ? 3.508 -8.120 -2.029 1.00 93.38 93 ILE A N 1
ATOM 663 C CA . ILE A 1 93 ? 2.841 -7.436 -0.928 1.00 93.38 93 ILE A CA 1
ATOM 664 C C . ILE A 1 93 ? 2.568 -8.449 0.184 1.00 93.38 93 ILE A C 1
ATOM 666 O O . ILE A 1 93 ? 1.815 -9.409 -0.004 1.00 93.38 93 ILE A O 1
ATOM 670 N N . GLU A 1 94 ? 3.163 -8.213 1.349 1.00 92.81 94 GLU A N 1
ATOM 671 C CA . GLU A 1 94 ? 3.002 -9.032 2.548 1.00 92.81 94 GLU A CA 1
ATOM 672 C C . GLU A 1 94 ? 2.060 -8.354 3.547 1.00 92.81 94 GLU A C 1
ATOM 674 O O . GLU A 1 94 ? 2.260 -7.207 3.946 1.00 92.81 94 GLU A O 1
ATOM 679 N N . GLY A 1 95 ? 1.017 -9.071 3.962 1.00 90.31 95 GLY A N 1
ATOM 680 C CA . GLY A 1 95 ? 0.063 -8.635 4.974 1.00 90.31 95 GLY A CA 1
ATOM 681 C C . GLY A 1 95 ? 0.444 -9.119 6.371 1.00 90.31 95 GLY A C 1
ATOM 682 O O . GLY A 1 95 ? 0.602 -10.316 6.609 1.00 90.31 95 GLY A O 1
ATOM 683 N N . LYS A 1 96 ? 0.505 -8.202 7.336 1.00 88.44 96 LYS A N 1
ATOM 684 C CA . LYS A 1 96 ? 0.691 -8.503 8.754 1.00 88.44 96 LYS A CA 1
ATOM 685 C C . LYS A 1 96 ? -0.491 -8.005 9.571 1.00 88.44 96 LYS A C 1
ATOM 687 O O . LYS A 1 96 ? -0.783 -6.811 9.636 1.00 88.44 96 LYS A O 1
ATOM 692 N N . ARG A 1 97 ? -1.133 -8.943 10.259 1.00 85.69 97 ARG A N 1
ATOM 693 C CA . ARG A 1 97 ? -2.207 -8.673 11.210 1.00 85.69 97 ARG A CA 1
ATOM 694 C C . ARG A 1 97 ? -1.630 -8.307 12.578 1.00 85.69 97 ARG A C 1
ATOM 696 O O . ARG A 1 97 ? -0.834 -9.062 13.134 1.00 85.69 97 ARG A O 1
ATOM 703 N N . VAL A 1 98 ? -2.063 -7.183 13.148 1.00 81.94 98 VAL A N 1
ATOM 704 C CA . VAL A 1 98 ? -1.636 -6.732 14.485 1.00 81.94 98 VAL A CA 1
ATOM 705 C C . VAL A 1 98 ? -2.849 -6.382 15.345 1.00 81.94 98 VAL A C 1
ATOM 707 O O . VAL A 1 98 ? -3.727 -5.631 14.924 1.00 81.94 98 VAL A O 1
ATOM 710 N N . ALA A 1 99 ? -2.912 -6.939 16.558 1.00 76.69 99 ALA A N 1
ATOM 711 C CA . ALA A 1 99 ? -3.975 -6.628 17.512 1.00 76.69 99 ALA A CA 1
ATOM 712 C C . ALA A 1 99 ? -3.910 -5.147 17.916 1.00 76.69 99 ALA A C 1
ATOM 714 O O . ALA A 1 99 ? -2.832 -4.617 18.199 1.00 76.69 99 ALA A O 1
ATOM 715 N N . TYR A 1 100 ? -5.052 -4.463 17.896 1.00 65.19 100 TYR A N 1
ATOM 716 C CA . TYR A 1 100 ? -5.073 -3.007 17.949 1.00 65.19 100 TYR A CA 1
ATOM 717 C C . TYR A 1 100 ? -5.084 -2.389 19.358 1.00 65.19 100 TYR A C 1
ATOM 719 O O . TYR A 1 100 ? -5.590 -2.969 20.316 1.00 65.19 100 TYR A O 1
ATOM 727 N N . ARG A 1 101 ? -4.543 -1.161 19.450 1.00 59.75 101 ARG A N 1
ATOM 728 C CA . ARG A 1 101 ? -4.590 -0.242 20.605 1.00 59.75 101 ARG A CA 1
ATOM 729 C C . ARG A 1 101 ? -5.887 0.579 20.583 1.00 59.75 101 ARG A C 1
ATOM 731 O O . ARG A 1 101 ? -6.509 0.743 19.552 1.00 59.75 101 ARG A O 1
ATOM 738 N N . SER A 1 102 ? -6.349 1.100 21.710 1.00 56.56 102 SER A N 1
ATOM 739 C CA . SER A 1 102 ? -7.689 1.701 21.844 1.00 56.56 102 SER A CA 1
ATOM 740 C C . SER A 1 102 ? -7.959 3.004 21.056 1.00 56.56 102 SER A C 1
ATOM 742 O O . SER A 1 102 ? -9.090 3.488 21.087 1.00 56.56 102 SER A O 1
ATOM 744 N N . ASP A 1 103 ? -6.983 3.584 20.352 1.00 62.62 103 ASP A N 1
ATOM 745 C CA . ASP A 1 103 ? -6.952 4.998 19.941 1.00 62.62 103 ASP A CA 1
ATOM 746 C C . ASP A 1 103 ? -7.288 5.310 18.463 1.00 62.62 103 ASP A C 1
ATOM 748 O O . ASP A 1 103 ? -7.280 6.478 18.071 1.00 62.62 103 ASP A O 1
ATOM 752 N N . GLN A 1 104 ? -7.643 4.307 17.649 1.00 69.00 104 GLN A N 1
ATOM 753 C CA . GLN A 1 104 ? -8.142 4.404 16.245 1.00 69.00 104 GLN A CA 1
ATOM 754 C C . GLN A 1 104 ? -7.431 5.461 15.362 1.00 69.00 104 GLN A C 1
ATOM 756 O O . GLN A 1 104 ? -8.042 6.065 14.482 1.00 69.00 104 GLN A O 1
ATOM 761 N N . SER A 1 105 ? -6.142 5.706 15.603 1.00 77.31 105 SER A N 1
ATOM 762 C CA . SER A 1 105 ? -5.281 6.652 14.895 1.00 77.31 105 SER A CA 1
ATOM 763 C C . SER A 1 105 ? -4.241 5.912 14.057 1.00 77.31 105 SER A C 1
ATOM 765 O O . SER A 1 105 ? -3.826 4.804 14.408 1.00 77.31 105 SER A O 1
ATOM 767 N N . CYS A 1 106 ? -3.819 6.529 12.948 1.00 80.00 106 CYS A N 1
ATOM 768 C CA . CYS A 1 106 ? -2.687 6.034 12.167 1.00 80.00 106 CYS A CA 1
ATOM 769 C C . CYS A 1 106 ? -1.470 5.871 13.088 1.00 80.00 106 CYS A C 1
ATOM 771 O O . CYS A 1 106 ? -1.120 6.826 13.788 1.00 80.00 106 CYS A O 1
ATOM 773 N N . PRO A 1 107 ? -0.844 4.686 13.117 1.00 75.31 107 PRO A N 1
ATOM 774 C CA . PRO A 1 107 ? 0.317 4.446 13.960 1.00 75.31 107 PRO A CA 1
ATOM 775 C C . PRO A 1 107 ? 1.507 5.307 13.499 1.00 75.31 107 PRO A C 1
ATOM 777 O O . PRO A 1 107 ? 1.492 5.857 12.389 1.00 75.31 107 PRO A O 1
ATOM 780 N N . PRO A 1 108 ? 2.558 5.415 14.329 1.00 71.50 108 PRO A N 1
ATOM 781 C CA . PRO A 1 108 ? 3.824 6.001 13.909 1.00 71.50 108 PRO A CA 1
ATOM 782 C C . PRO A 1 108 ? 4.345 5.342 12.627 1.00 71.50 108 PRO A C 1
ATOM 784 O O . PRO A 1 108 ? 4.115 4.157 12.389 1.00 71.50 108 PRO A O 1
ATOM 787 N N . LYS A 1 109 ? 5.049 6.124 11.804 1.00 72.00 109 LYS A N 1
ATOM 788 C CA . LYS A 1 109 ? 5.674 5.632 10.574 1.00 72.00 109 LYS A CA 1
ATOM 789 C C . LYS A 1 109 ? 6.695 4.541 10.919 1.00 72.00 109 LYS A C 1
ATOM 791 O O . LYS A 1 109 ? 7.559 4.781 11.757 1.00 72.00 109 LYS A O 1
ATOM 796 N N . ASP A 1 110 ? 6.588 3.390 10.266 1.00 63.41 110 ASP A N 1
ATOM 797 C CA . ASP A 1 110 ? 7.472 2.231 10.432 1.00 63.41 110 ASP A CA 1
ATOM 798 C C . ASP A 1 110 ? 7.855 1.665 9.051 1.00 63.41 110 ASP A C 1
ATOM 800 O O . ASP A 1 110 ? 7.117 1.868 8.079 1.00 63.41 110 ASP A O 1
ATOM 804 N N . GLY A 1 111 ? 9.001 0.988 8.968 1.00 64.12 111 GLY A N 1
ATOM 805 C CA . GLY A 1 111 ? 9.610 0.482 7.730 1.00 64.12 111 GLY A CA 1
ATOM 806 C C . GLY A 1 111 ? 10.627 1.432 7.075 1.00 64.12 111 GLY A C 1
ATOM 807 O O . GLY A 1 111 ? 10.779 2.583 7.483 1.00 64.12 111 GLY A O 1
ATOM 808 N N . PHE A 1 112 ? 11.334 0.939 6.046 1.00 72.94 112 PHE A N 1
ATOM 809 C CA . PHE A 1 112 ? 12.350 1.705 5.301 1.00 72.94 112 PHE A CA 1
ATOM 810 C C . PHE A 1 112 ? 11.755 2.973 4.678 1.00 72.94 112 PHE A C 1
ATOM 812 O O . PHE A 1 112 ? 12.294 4.064 4.858 1.00 72.94 112 PHE A O 1
ATOM 819 N N . GLN A 1 113 ? 10.603 2.843 4.015 1.00 86.75 113 GLN A N 1
ATOM 820 C CA . GLN A 1 113 ? 9.856 3.984 3.503 1.00 86.75 113 GLN A CA 1
ATOM 821 C C . GLN A 1 113 ? 8.370 3.830 3.803 1.00 86.75 113 GLN A C 1
ATOM 823 O O . GLN A 1 113 ? 7.647 3.093 3.136 1.00 86.75 113 GLN A O 1
ATOM 828 N N . TYR A 1 114 ? 7.888 4.585 4.786 1.00 88.56 114 TYR A N 1
ATOM 829 C CA . TYR A 1 114 ? 6.458 4.703 5.036 1.00 88.56 114 TYR A CA 1
ATOM 830 C C . TYR A 1 114 ? 5.780 5.464 3.892 1.00 88.56 114 TYR A C 1
ATOM 832 O O . TYR A 1 114 ? 6.129 6.615 3.611 1.00 88.56 114 TYR A O 1
ATOM 840 N N . VAL A 1 115 ? 4.781 4.844 3.269 1.00 91.25 115 VAL A N 1
ATOM 841 C CA . VAL A 1 115 ? 4.055 5.418 2.134 1.00 91.25 115 VAL A CA 1
ATOM 842 C C . VAL A 1 115 ? 2.778 6.081 2.610 1.00 91.25 115 VAL A C 1
ATOM 844 O O . VAL A 1 115 ? 2.610 7.287 2.449 1.00 91.25 115 VAL A O 1
ATOM 847 N N . LYS A 1 116 ? 1.855 5.322 3.210 1.00 91.31 116 LYS A N 1
ATOM 848 C CA . LYS A 1 116 ? 0.523 5.839 3.546 1.00 91.31 116 LYS A CA 1
ATOM 849 C C . LYS A 1 116 ? -0.162 5.042 4.650 1.00 91.31 116 LYS A C 1
ATOM 851 O O . LYS A 1 116 ? 0.080 3.852 4.807 1.00 91.31 116 LYS A O 1
ATOM 856 N N . CYS A 1 117 ? -1.063 5.713 5.368 1.00 89.62 117 CYS A N 1
ATOM 857 C CA . CYS A 1 117 ? -2.063 5.079 6.219 1.00 89.62 117 CYS A CA 1
ATOM 858 C C . CYS A 1 117 ? -3.465 5.250 5.633 1.00 89.62 117 CYS A C 1
ATOM 860 O O . CYS A 1 117 ? -3.811 6.316 5.115 1.00 89.62 117 CYS A O 1
ATOM 862 N N . PHE A 1 118 ? -4.272 4.203 5.762 1.00 88.62 118 PHE A N 1
ATOM 863 C CA . PHE A 1 118 ? -5.664 4.147 5.354 1.00 88.62 118 PHE A CA 1
ATOM 864 C C . PHE A 1 118 ? -6.558 3.758 6.532 1.00 88.62 118 PHE A C 1
ATOM 866 O O . PHE A 1 118 ? -6.221 2.881 7.326 1.00 88.62 118 PHE A O 1
ATOM 873 N N . TYR A 1 119 ? -7.742 4.365 6.593 1.00 87.31 119 TYR A N 1
ATOM 874 C CA . TYR A 1 119 ? -8.851 3.890 7.419 1.00 87.31 119 TYR A CA 1
ATOM 875 C C . TYR A 1 119 ? -9.754 3.033 6.536 1.00 87.31 119 TYR A C 1
ATOM 877 O O . TYR A 1 119 ? -10.580 3.557 5.784 1.00 87.31 119 TYR A O 1
ATOM 885 N N . VAL A 1 120 ? -9.565 1.716 6.565 1.00 84.88 120 VAL A N 1
ATOM 886 C CA . VAL A 1 120 ? -10.233 0.799 5.638 1.00 84.88 120 VAL A CA 1
ATOM 887 C C . VAL A 1 120 ? -11.725 0.768 5.963 1.00 84.88 120 VAL A C 1
ATOM 889 O O . VAL A 1 120 ? -12.129 0.241 6.994 1.00 84.88 120 VAL A O 1
ATOM 892 N N . GLY A 1 121 ? -12.561 1.317 5.080 1.00 80.38 121 GLY A N 1
ATOM 893 C CA . GLY A 1 121 ? -14.004 1.471 5.314 1.00 80.38 121 GLY A CA 1
ATOM 894 C C . GLY A 1 121 ? -14.389 2.646 6.224 1.00 80.38 121 GLY A C 1
ATOM 895 O O . GLY A 1 121 ? -15.522 2.691 6.695 1.00 80.38 121 GLY A O 1
ATOM 896 N N . GLY A 1 122 ? -13.473 3.592 6.466 1.00 80.00 122 GLY A N 1
ATOM 897 C CA . GLY A 1 122 ? -13.728 4.836 7.202 1.00 80.00 122 GLY A CA 1
ATOM 898 C C . GLY A 1 122 ? -13.286 4.817 8.669 1.00 80.00 122 GLY A C 1
ATOM 899 O O . GLY A 1 122 ? -13.012 3.765 9.248 1.00 80.00 122 GLY A O 1
ATOM 900 N N . LYS A 1 123 ? -13.214 6.005 9.287 1.00 79.00 123 LYS A N 1
ATOM 901 C CA . LYS A 1 123 ? -12.745 6.207 10.670 1.00 79.00 123 LYS A CA 1
ATOM 902 C C . LYS A 1 123 ? -13.855 5.905 11.687 1.00 79.00 123 LYS A C 1
ATOM 904 O O . LYS A 1 123 ? -14.424 6.805 12.300 1.00 79.00 123 LYS A O 1
ATOM 909 N N . THR A 1 124 ? -14.183 4.627 11.847 1.00 72.50 124 THR A N 1
ATOM 910 C CA . THR A 1 124 ? -15.231 4.147 12.762 1.00 72.50 124 THR A CA 1
ATOM 911 C C . THR A 1 124 ? -14.730 2.937 13.544 1.00 72.50 124 THR A C 1
ATOM 913 O O . THR A 1 124 ? -13.952 2.138 13.028 1.00 72.50 124 THR A O 1
ATOM 916 N N . LYS A 1 125 ? -15.169 2.785 14.800 1.00 68.62 125 LYS A N 1
ATOM 917 C CA . LYS A 1 125 ? -14.799 1.641 15.646 1.00 68.62 125 LYS A CA 1
ATOM 918 C C . LYS A 1 125 ? -15.135 0.319 14.941 1.00 68.62 125 LYS A C 1
ATOM 920 O O . LYS A 1 125 ? -16.251 0.145 14.465 1.00 68.62 125 LYS A O 1
ATOM 925 N N . GLY A 1 126 ? -14.172 -0.601 14.908 1.00 70.56 126 GLY A N 1
ATOM 926 C CA . GLY A 1 126 ? -14.303 -1.913 14.262 1.00 70.56 126 GLY A CA 1
ATOM 927 C C . GLY A 1 126 ? -13.810 -1.953 12.813 1.00 70.56 126 GLY A C 1
ATOM 928 O O . GLY A 1 126 ? -13.611 -3.038 12.275 1.00 70.56 126 GLY A O 1
ATOM 929 N N . ASN A 1 127 ? -13.552 -0.799 12.190 1.00 78.00 127 ASN A N 1
ATOM 930 C CA . ASN A 1 127 ? -12.843 -0.752 10.917 1.00 78.00 127 ASN A CA 1
ATOM 931 C C . ASN A 1 127 ? -11.328 -0.860 11.142 1.00 78.00 127 ASN A C 1
ATOM 933 O O . ASN A 1 127 ? -10.819 -0.276 12.102 1.00 78.00 127 ASN A O 1
ATOM 937 N N . PRO A 1 128 ? -10.596 -1.573 10.271 1.00 81.81 128 PRO A N 1
ATOM 938 C CA . PRO A 1 128 ? -9.159 -1.665 10.415 1.00 81.81 128 PRO A CA 1
ATOM 939 C C . PRO A 1 128 ? -8.451 -0.386 9.957 1.00 81.81 128 PRO A C 1
ATOM 941 O O . PRO A 1 128 ? -8.840 0.256 8.977 1.00 81.81 128 PRO A O 1
ATOM 944 N N . VAL A 1 129 ? -7.366 -0.053 10.652 1.00 87.62 129 VAL A N 1
ATOM 945 C CA . VAL A 1 129 ? -6.371 0.927 10.197 1.00 87.62 129 VAL A CA 1
ATOM 946 C C . VAL A 1 129 ? -5.265 0.155 9.495 1.00 87.62 129 VAL A C 1
ATOM 948 O O . VAL A 1 129 ? -4.877 -0.909 9.959 1.00 87.62 129 VAL A O 1
ATOM 951 N N . MET A 1 130 ? -4.758 0.656 8.379 1.00 88.62 130 MET A N 1
ATOM 952 C CA . MET A 1 130 ? -3.746 -0.022 7.575 1.00 88.62 130 MET A CA 1
ATOM 953 C C . MET A 1 130 ? -2.603 0.935 7.275 1.00 88.62 130 MET A C 1
ATOM 955 O O . MET A 1 130 ? -2.857 2.071 6.888 1.00 88.62 130 MET A O 1
ATOM 959 N N . THR A 1 131 ? -1.365 0.475 7.396 1.00 90.75 131 THR A N 1
ATOM 960 C CA . THR A 1 131 ? -0.176 1.166 6.896 1.00 90.75 131 THR A CA 1
ATOM 961 C C . THR A 1 131 ? 0.415 0.423 5.711 1.00 90.75 131 THR A C 1
ATOM 963 O O . THR A 1 131 ? 0.309 -0.796 5.608 1.00 90.75 131 THR A O 1
ATOM 966 N N . VAL A 1 132 ? 1.031 1.182 4.811 1.00 92.81 132 VAL A N 1
ATOM 967 C CA . VAL A 1 132 ? 1.792 0.686 3.666 1.00 92.81 132 VAL A CA 1
ATOM 968 C C . VAL A 1 132 ? 3.208 1.213 3.798 1.00 92.81 132 VAL A C 1
ATOM 970 O O . VAL A 1 132 ? 3.399 2.429 3.912 1.00 92.81 132 VAL A O 1
ATOM 973 N N . ALA A 1 133 ? 4.182 0.313 3.767 1.00 92.62 133 ALA A N 1
ATOM 974 C CA . ALA A 1 133 ? 5.597 0.644 3.769 1.00 92.62 133 ALA A CA 1
ATOM 975 C C . ALA A 1 133 ? 6.333 -0.145 2.684 1.00 92.62 133 ALA A C 1
ATOM 977 O O . ALA A 1 133 ? 6.006 -1.299 2.421 1.00 92.62 133 ALA A O 1
ATOM 978 N N . ILE A 1 134 ? 7.327 0.479 2.059 1.00 91.25 134 ILE A N 1
ATOM 979 C CA . ILE A 1 134 ? 8.230 -0.195 1.125 1.00 91.25 134 ILE A CA 1
ATOM 980 C C . ILE A 1 134 ? 9.373 -0.799 1.925 1.00 91.25 134 ILE A C 1
ATOM 982 O O . ILE A 1 134 ? 9.995 -0.096 2.727 1.00 91.25 134 ILE A O 1
ATOM 986 N N . GLU A 1 135 ? 9.645 -2.080 1.700 1.00 89.69 135 GLU A N 1
ATOM 987 C CA . GLU A 1 135 ? 10.794 -2.778 2.282 1.00 89.69 135 GLU A CA 1
ATOM 988 C C . GLU A 1 135 ? 11.989 -2.762 1.331 1.00 89.69 135 GLU A C 1
ATOM 990 O O . GLU A 1 135 ? 13.118 -2.511 1.750 1.00 89.69 135 GLU A O 1
ATOM 995 N N . SER A 1 136 ? 11.732 -2.991 0.042 1.00 87.31 136 SER A N 1
ATOM 996 C CA . SER A 1 136 ? 12.748 -3.036 -1.006 1.00 87.31 136 SER A CA 1
ATOM 997 C C . SER A 1 136 ? 12.173 -2.519 -2.333 1.00 87.31 136 SER A C 1
ATOM 999 O O . SER A 1 136 ? 10.971 -2.632 -2.589 1.00 87.31 136 SER A O 1
ATOM 1001 N N . TYR A 1 137 ? 13.017 -1.928 -3.183 1.00 88.50 137 TYR A N 1
ATOM 1002 C CA . TYR A 1 137 ? 12.646 -1.532 -4.545 1.00 88.50 137 TYR A CA 1
ATOM 1003 C C . TYR A 1 137 ? 13.862 -1.543 -5.481 1.00 88.50 137 TYR A C 1
ATOM 1005 O O . TYR A 1 137 ? 15.001 -1.379 -5.042 1.00 88.50 137 TYR A O 1
ATOM 1013 N N . GLY A 1 138 ? 13.630 -1.717 -6.783 1.00 82.88 138 GLY A N 1
ATOM 1014 C CA . GLY A 1 138 ? 14.668 -1.626 -7.809 1.00 82.88 138 GLY A CA 1
ATOM 1015 C C . GLY A 1 138 ? 14.172 -1.989 -9.209 1.00 82.88 138 GLY A C 1
ATOM 1016 O O . GLY A 1 138 ? 12.978 -2.173 -9.438 1.00 82.88 138 GLY A O 1
ATOM 1017 N N . LEU A 1 139 ? 15.112 -2.135 -10.151 1.00 72.81 139 LEU A N 1
ATOM 1018 C CA . LEU A 1 139 ? 14.827 -2.463 -11.560 1.00 72.81 139 LEU A CA 1
ATOM 1019 C C . LEU A 1 139 ? 14.095 -3.808 -11.749 1.00 72.81 139 LEU A C 1
ATOM 1021 O O . LEU A 1 139 ? 13.528 -4.056 -12.805 1.00 72.81 139 LEU A O 1
ATOM 1025 N N . GLY A 1 140 ? 14.116 -4.690 -10.744 1.00 76.50 140 GLY A N 1
ATOM 1026 C CA . GLY A 1 140 ? 13.445 -5.992 -10.789 1.00 76.50 140 GLY A CA 1
ATOM 1027 C C . GLY A 1 140 ? 12.053 -6.017 -10.154 1.00 76.50 140 GLY A C 1
ATOM 1028 O O . GLY A 1 140 ? 11.258 -6.897 -10.493 1.00 76.50 140 GLY A O 1
ATOM 1029 N N . GLY A 1 141 ? 11.735 -5.076 -9.260 1.00 87.44 141 GLY A N 1
ATOM 1030 C CA . GLY A 1 141 ? 10.516 -5.167 -8.466 1.00 87.44 141 GLY A CA 1
ATOM 1031 C C . GLY A 1 141 ? 10.420 -4.251 -7.260 1.00 87.44 141 GLY A C 1
ATOM 1032 O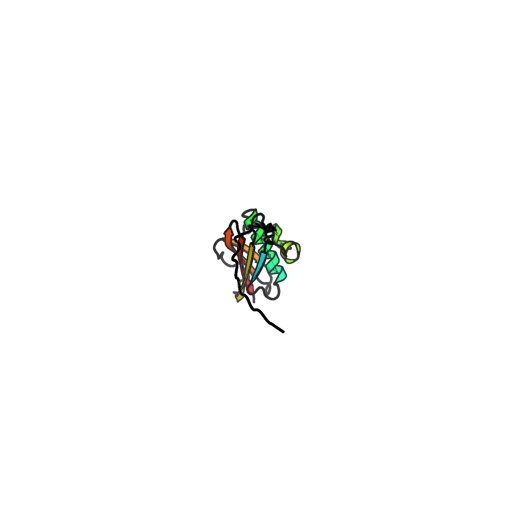 O . GLY A 1 141 ? 11.264 -3.379 -7.043 1.00 87.44 141 GLY A O 1
ATOM 1033 N N . GLN A 1 142 ? 9.368 -4.488 -6.482 1.00 91.06 142 GLN A N 1
ATOM 1034 C CA . GLN A 1 142 ? 9.103 -3.815 -5.219 1.00 91.06 142 GLN A CA 1
ATOM 1035 C C . GLN A 1 142 ? 8.446 -4.769 -4.221 1.00 91.06 142 GLN A C 1
ATOM 1037 O O . GLN A 1 142 ? 7.409 -5.366 -4.535 1.00 91.06 142 GLN A O 1
ATOM 1042 N N . ASP A 1 143 ? 8.994 -4.808 -3.008 1.00 92.06 143 ASP A N 1
ATOM 1043 C CA . ASP A 1 143 ? 8.421 -5.515 -1.866 1.00 92.06 143 ASP A CA 1
ATOM 1044 C C . ASP A 1 143 ? 7.790 -4.521 -0.887 1.00 92.06 143 ASP A C 1
ATOM 1046 O O . ASP A 1 143 ? 8.369 -3.485 -0.536 1.00 92.06 143 ASP A O 1
ATOM 1050 N N . VAL A 1 144 ? 6.570 -4.832 -0.460 1.00 92.00 144 VAL A N 1
ATOM 1051 C CA . VAL A 1 144 ? 5.735 -3.955 0.360 1.00 92.00 144 VAL A CA 1
ATOM 1052 C C . VAL A 1 144 ? 5.235 -4.691 1.582 1.00 92.00 144 VAL A C 1
ATOM 1054 O O . VAL A 1 144 ? 4.633 -5.759 1.474 1.00 92.00 144 VAL A O 1
ATOM 1057 N N . ASN A 1 145 ? 5.377 -4.044 2.732 1.00 92.19 145 ASN A N 1
ATOM 1058 C CA . ASN A 1 145 ? 4.737 -4.461 3.964 1.00 92.19 145 ASN A CA 1
ATOM 1059 C C . ASN A 1 145 ? 3.416 -3.719 4.159 1.00 92.19 145 ASN A C 1
ATOM 1061 O O . ASN A 1 145 ? 3.345 -2.485 4.087 1.00 92.19 145 ASN A O 1
ATOM 1065 N N . VAL A 1 146 ? 2.369 -4.479 4.453 1.00 90.62 146 VAL A N 1
ATOM 1066 C CA . VAL A 1 146 ? 1.060 -3.974 4.840 1.00 90.62 146 VAL A CA 1
ATOM 1067 C C . VAL A 1 146 ? 0.764 -4.430 6.251 1.00 90.62 146 VAL A C 1
ATOM 1069 O O . VAL A 1 146 ? 0.369 -5.571 6.478 1.00 90.62 146 VAL A O 1
ATOM 1072 N N . THR A 1 147 ? 0.876 -3.521 7.212 1.00 88.31 147 THR A N 1
ATOM 1073 C CA . THR A 1 147 ? 0.417 -3.803 8.571 1.00 88.31 147 THR A CA 1
ATOM 1074 C C . THR A 1 147 ? -1.006 -3.295 8.730 1.00 88.31 147 THR A C 1
ATOM 1076 O O . THR A 1 147 ? -1.279 -2.113 8.523 1.00 88.31 147 THR A O 1
ATOM 1079 N N . TRP A 1 148 ? -1.933 -4.172 9.106 1.00 83.69 148 TRP A N 1
ATOM 1080 C CA . TRP A 1 148 ? -3.309 -3.781 9.384 1.00 83.69 148 TRP A CA 1
ATOM 1081 C C . TRP A 1 148 ? -3.697 -4.146 10.811 1.00 83.69 148 TRP A C 1
ATOM 1083 O O . TRP A 1 148 ? -3.433 -5.235 11.331 1.00 83.69 148 TRP A O 1
ATOM 1093 N N . TYR A 1 149 ? -4.326 -3.174 11.449 1.00 81.81 149 TYR A N 1
ATOM 1094 C CA . TYR A 1 149 ? -4.657 -3.191 12.848 1.00 81.81 149 TYR A CA 1
ATOM 1095 C C . TYR A 1 149 ? -6.153 -3.384 13.030 1.00 81.81 149 TYR A C 1
ATOM 1097 O O . TYR A 1 149 ? -6.950 -2.676 12.413 1.00 81.81 149 TYR A O 1
ATOM 1105 N N . TYR A 1 150 ? -6.532 -4.325 13.887 1.00 73.88 150 TYR A N 1
ATOM 1106 C CA . TYR A 1 150 ? -7.920 -4.748 14.065 1.00 73.88 150 TYR A CA 1
ATOM 1107 C C . TYR A 1 150 ? -8.298 -4.895 15.540 1.00 73.88 150 TYR A C 1
ATOM 1109 O O . TYR A 1 150 ? -7.445 -5.193 16.379 1.00 73.88 150 TYR A O 1
ATOM 1117 N N . LEU A 1 151 ? -9.585 -4.686 15.829 1.00 63.41 151 LEU A N 1
ATOM 1118 C CA . LEU A 1 151 ? -10.217 -5.008 17.113 1.00 63.41 151 LEU A CA 1
ATOM 1119 C C . LEU A 1 151 ? -10.661 -6.471 17.144 1.00 63.41 151 LEU A C 1
ATOM 1121 O O . LEU A 1 151 ? -11.197 -6.934 16.111 1.00 63.41 151 LEU A O 1
#

Sequence (151 aa):
MNSYKAIATRLGAAAAASALLLTANTGLAHAAGMSWSGDFSSRSTAIKRLANCAATAWYNDSQVGGEITTCNSASSDPYWDGMHLLAANSHSIEGKRVAYRSDQSCPPKDGFQYVKCFYVGGKTKGNPVMTVAIESYGLGGQDVNVTWYYL

pLDDT: mean 76.2, std 18.9, range [35.34, 95.69]

Secondary structure (DSSP, 8-state):
--------------------------------EEEEEE--GGGHHHHHHHHHHHHHHHHHH---TTS--GGGGGGG-GGGGS---SS-SEEEEEEEEEEPPTT-SPPPP-SSEEEEEEETT-SSTTSPEEEEEEEEEETTEEEEEEEEEE-